Protein AF-A0A8C3CGN5-F1 (afdb_monomer_lite)

Foldseek 3Di:
DDDDDDDDPPVDPDDDDDDDDPFPPPDLLQFLQPCCLVQCVPPVSPAPAFPDDDDPDPPDDDPCRVVNGGDDPVSSVVSNVVVVVSNHGPPPFDFALRDPDCPDPDPVVVVVSVVVVVVLVVVLVVLVVVQVPDPHRDNRPRSRRGGNGRDD

Sequence (152 aa):
MGCWGGALGAVGCCGCSEPHGCCRDRGCRGCCGCPEFELGAFMPNLPAAMRRPPPRSKAPLSEADFLGALPAVNTTCITLGVLWVLRNEPLDMRPLGSYPEEHFTEEAPRRLLGAFQRRLARISRRVQRRNAALPLPYPYLDPAAIENSIAI

pLDDT: mean 78.59, std 24.25, range [25.95, 97.88]

InterPro domains:
  IPR000907 Lipoxygenase [PTHR11771] (37-152)
  IPR013819 Lipoxygenase, C-terminal [PS51393] (35-152)
  IPR036226 Lipoxigenase, C-terminal domain superfamily [SSF48484] (36-152)

Structure (mmCIF, N/CA/C/O backbone):
data_AF-A0A8C3CGN5-F1
#
_entry.id   AF-A0A8C3CGN5-F1
#
loop_
_atom_site.group_PDB
_atom_site.id
_atom_site.type_symbol
_atom_site.label_atom_id
_atom_site.label_alt_id
_atom_site.label_comp_id
_atom_site.label_asym_id
_atom_site.label_entity_id
_atom_site.label_seq_id
_atom_site.pdbx_PDB_ins_code
_atom_site.Cartn_x
_atom_site.Cartn_y
_atom_site.Cartn_z
_atom_site.occupancy
_atom_site.B_iso_or_equiv
_atom_site.auth_seq_id
_atom_site.auth_comp_id
_atom_site.auth_asym_id
_atom_site.auth_atom_id
_atom_site.pdbx_PDB_model_num
ATOM 1 N N . MET A 1 1 ? 12.360 43.827 -22.994 1.00 37.47 1 MET A N 1
ATOM 2 C CA . MET A 1 1 ? 12.077 43.190 -21.690 1.00 37.47 1 MET A CA 1
ATOM 3 C C . MET A 1 1 ? 10.575 42.996 -21.602 1.00 37.47 1 MET A C 1
ATOM 5 O O . MET A 1 1 ? 9.862 43.985 -21.575 1.00 37.47 1 MET A O 1
ATOM 9 N N . GLY A 1 2 ? 10.088 41.761 -21.683 1.00 29.03 2 GLY A N 1
ATOM 10 C CA . GLY A 1 2 ? 8.652 41.482 -21.693 1.00 29.03 2 GLY A CA 1
ATOM 11 C C . GLY A 1 2 ? 8.403 40.009 -21.412 1.00 29.03 2 GLY A C 1
ATOM 12 O O . GLY A 1 2 ? 8.651 39.167 -22.272 1.00 29.03 2 GLY A O 1
ATOM 13 N N . CYS A 1 3 ? 7.985 39.720 -20.180 1.00 28.17 3 CYS A N 1
ATOM 14 C CA . CYS A 1 3 ? 7.532 38.409 -19.734 1.00 28.17 3 CYS A CA 1
ATOM 15 C C . CYS A 1 3 ? 6.264 38.008 -20.492 1.00 28.17 3 CYS A C 1
ATOM 17 O O . CYS A 1 3 ? 5.285 38.751 -20.496 1.00 28.17 3 CYS A O 1
ATOM 19 N N . TRP A 1 4 ? 6.266 36.811 -21.071 1.00 28.98 4 TRP A N 1
ATOM 20 C CA . TRP A 1 4 ? 5.053 36.147 -21.534 1.00 28.98 4 TRP A CA 1
ATOM 21 C C . TRP A 1 4 ? 4.473 35.317 -20.389 1.00 28.98 4 TRP A C 1
ATOM 23 O O . TRP A 1 4 ? 5.111 34.385 -19.901 1.00 28.98 4 TRP A O 1
ATOM 33 N N . GLY A 1 5 ? 3.268 35.681 -19.951 1.00 28.61 5 GLY A N 1
ATOM 34 C CA . GLY A 1 5 ? 2.412 34.838 -19.123 1.00 28.61 5 GLY A CA 1
ATOM 35 C C . GLY A 1 5 ? 1.600 33.872 -19.989 1.00 28.61 5 GLY A C 1
ATOM 36 O O . GLY A 1 5 ? 1.232 34.206 -21.113 1.00 28.61 5 GLY A O 1
ATOM 37 N N . GLY A 1 6 ? 1.307 32.683 -19.455 1.00 26.64 6 GLY A N 1
ATOM 38 C CA . GLY A 1 6 ? 0.449 31.704 -20.124 1.00 26.64 6 GLY A CA 1
ATOM 39 C C . GLY A 1 6 ? 0.393 30.330 -19.452 1.00 26.64 6 GLY A C 1
ATOM 40 O O . GLY A 1 6 ? 0.961 29.379 -19.966 1.00 26.64 6 GLY A O 1
ATOM 41 N N . ALA A 1 7 ? -0.311 30.256 -18.319 1.00 28.41 7 ALA A N 1
ATOM 42 C CA . ALA A 1 7 ? -1.065 29.099 -17.815 1.00 28.41 7 ALA A CA 1
ATOM 43 C C . ALA A 1 7 ? -0.377 27.713 -17.751 1.00 28.41 7 ALA A C 1
ATOM 45 O O . ALA A 1 7 ? -0.631 26.828 -18.565 1.00 28.41 7 ALA A O 1
ATOM 46 N N . LEU A 1 8 ? 0.347 27.463 -16.655 1.00 31.58 8 LEU A N 1
ATOM 47 C CA . LEU A 1 8 ? 0.372 26.133 -16.039 1.00 31.58 8 LEU A CA 1
ATOM 48 C C . LEU A 1 8 ? -0.736 26.093 -14.986 1.00 31.58 8 LEU A C 1
ATOM 50 O O . LEU A 1 8 ? -0.661 26.771 -13.962 1.00 31.58 8 LEU A O 1
ATOM 54 N N . GLY A 1 9 ? -1.781 25.317 -15.269 1.00 26.48 9 GLY A N 1
ATOM 55 C CA . GLY A 1 9 ? -2.823 24.974 -14.311 1.00 26.48 9 GLY A CA 1
ATOM 56 C C . GLY A 1 9 ? -2.240 24.126 -13.189 1.00 26.48 9 GLY A C 1
ATOM 57 O O . GLY A 1 9 ? -2.272 22.900 -13.244 1.00 26.48 9 GLY A O 1
ATOM 58 N N . ALA A 1 10 ? -1.707 24.784 -12.164 1.00 29.20 10 ALA A N 1
ATOM 59 C CA . ALA A 1 10 ? -1.610 24.190 -10.847 1.00 29.20 10 ALA A CA 1
ATOM 60 C C . ALA A 1 10 ? -3.047 24.027 -10.342 1.00 29.20 10 ALA A C 1
ATOM 62 O O . ALA A 1 10 ? -3.731 25.010 -10.058 1.00 29.20 10 ALA A O 1
ATOM 63 N N . VAL A 1 11 ? -3.523 22.784 -10.279 1.00 31.92 11 VAL A N 1
ATOM 64 C CA . VAL A 1 11 ? -4.715 22.444 -9.502 1.00 31.92 11 VAL A CA 1
ATOM 65 C C . VAL A 1 11 ? -4.390 22.827 -8.063 1.00 31.92 11 VAL A C 1
ATOM 67 O O . VAL A 1 11 ? -3.624 22.153 -7.376 1.00 31.92 11 VAL A O 1
ATOM 70 N N . GLY A 1 12 ? -4.886 23.995 -7.663 1.00 25.95 12 GLY A N 1
ATOM 71 C CA . GLY A 1 12 ? -4.677 24.558 -6.346 1.00 25.95 12 GLY A CA 1
ATOM 72 C C . GLY A 1 12 ? -5.256 23.626 -5.295 1.00 25.95 12 GLY A C 1
ATOM 73 O O . GLY A 1 12 ? -6.456 23.359 -5.273 1.00 25.95 12 GLY A O 1
ATOM 74 N N . CYS A 1 13 ? -4.403 23.158 -4.390 1.00 29.00 13 CYS A N 1
ATOM 75 C CA . CYS A 1 13 ? -4.857 22.712 -3.087 1.00 29.00 13 CYS A CA 1
ATOM 76 C C . CYS A 1 13 ? -5.433 23.935 -2.368 1.00 29.00 13 CYS A C 1
ATOM 78 O O . CYS A 1 13 ? -4.692 24.817 -1.938 1.00 29.00 13 CYS A O 1
ATOM 80 N N . CYS A 1 14 ? -6.764 23.991 -2.283 1.00 28.80 14 CYS A N 1
ATOM 81 C CA . CYS A 1 14 ? -7.478 24.948 -1.451 1.00 28.80 14 CYS A CA 1
ATOM 82 C C . CYS A 1 14 ? -6.933 24.943 -0.015 1.00 28.80 14 CYS A C 1
ATOM 84 O O . CYS A 1 14 ? -6.498 23.910 0.507 1.00 28.80 14 CYS A O 1
ATOM 86 N N . GLY A 1 15 ? -6.959 26.140 0.568 1.00 30.27 15 GLY A N 1
ATOM 87 C CA . GLY A 1 15 ? -6.228 26.542 1.760 1.00 30.27 15 GLY A CA 1
ATOM 88 C C . GLY A 1 15 ? -6.457 25.691 3.004 1.00 30.27 15 GLY A C 1
ATOM 89 O O . GLY A 1 15 ? -7.521 25.115 3.219 1.00 30.27 15 GLY A O 1
ATOM 90 N N . CYS A 1 16 ? -5.443 25.695 3.863 1.00 28.00 16 CYS A N 1
ATOM 91 C CA . CYS A 1 16 ? -5.582 25.378 5.275 1.00 28.00 16 CYS A CA 1
ATOM 92 C C . CYS A 1 16 ? -4.912 26.503 6.064 1.00 28.00 16 CYS A C 1
ATOM 94 O O . CYS A 1 16 ? -3.690 26.628 6.081 1.00 28.00 16 CYS A O 1
ATOM 96 N N . SER A 1 17 ? -5.740 27.339 6.674 1.00 29.19 17 SER A N 1
ATOM 97 C CA . SER A 1 17 ? -5.372 28.335 7.669 1.00 29.19 17 SER A CA 1
ATOM 98 C C . SER A 1 17 ? -5.744 27.781 9.045 1.00 29.19 17 SER A C 1
ATOM 100 O O . SER A 1 17 ? -6.800 28.137 9.541 1.00 29.19 17 SER A O 1
ATOM 102 N N . GLU A 1 18 ? -4.952 26.857 9.603 1.00 28.03 18 GLU A N 1
ATOM 103 C CA . GLU A 1 18 ? -4.916 26.527 11.046 1.00 28.03 18 GLU A CA 1
ATOM 104 C C . GLU A 1 18 ? -3.846 25.449 11.351 1.00 28.03 18 GLU A C 1
ATOM 106 O O . GLU A 1 18 ? -3.623 24.576 10.507 1.00 28.03 18 GLU A O 1
ATOM 111 N N . PRO A 1 19 ? -3.169 25.467 12.524 1.00 33.81 19 PRO A N 1
ATOM 112 C CA . PRO A 1 19 ? -1.962 24.669 12.762 1.00 33.81 19 PRO A CA 1
ATOM 113 C C . PRO A 1 19 ? -2.172 23.318 13.474 1.00 33.81 19 PRO A C 1
ATOM 115 O O . PRO A 1 19 ? -1.189 22.649 13.787 1.00 33.81 19 PRO A O 1
ATOM 118 N N . HIS A 1 20 ? -3.403 22.852 13.711 1.00 35.22 20 HIS A N 1
ATOM 119 C CA . HIS A 1 20 ? -3.634 21.591 14.431 1.00 35.22 20 HIS A CA 1
ATOM 120 C C . HIS A 1 20 ? -4.665 20.709 13.714 1.00 35.22 20 HIS A C 1
ATOM 122 O O . HIS A 1 20 ? -5.847 21.030 13.692 1.00 35.22 20 HIS A O 1
ATOM 128 N N . GLY A 1 21 ? -4.229 19.573 13.149 1.00 36.44 21 GLY A N 1
ATOM 129 C CA . GLY A 1 21 ? -5.154 18.503 12.733 1.00 36.44 21 GLY A CA 1
ATOM 130 C C . GLY A 1 21 ? -4.948 17.858 11.359 1.00 36.44 21 GLY A C 1
ATOM 131 O O . GLY A 1 21 ? -5.851 17.177 10.880 1.00 36.44 21 GLY A O 1
ATOM 132 N N . CYS A 1 22 ? -3.792 18.008 10.709 1.00 36.91 22 CYS A N 1
ATOM 133 C CA . CYS A 1 22 ? -3.578 17.498 9.346 1.00 36.91 22 CYS A CA 1
ATOM 134 C C . CYS A 1 22 ? -2.986 16.072 9.282 1.00 36.91 22 CYS A C 1
ATOM 136 O O . CYS A 1 22 ? -2.144 15.796 8.436 1.00 36.91 22 CYS A O 1
ATOM 138 N N . CYS A 1 23 ? -3.391 15.156 10.168 1.00 43.62 23 CYS A N 1
ATOM 139 C CA . CYS A 1 23 ? -2.899 13.767 10.118 1.00 43.62 23 CYS A CA 1
ATOM 140 C C . CYS A 1 23 ? -3.890 12.773 9.504 1.00 43.62 23 CYS A C 1
ATOM 142 O O . CYS A 1 23 ? -3.527 11.614 9.337 1.00 43.62 23 CYS A O 1
ATOM 144 N N . ARG A 1 24 ? -5.142 13.166 9.215 1.00 45.06 24 ARG A N 1
ATOM 145 C CA . ARG A 1 24 ? -6.218 12.162 9.160 1.00 45.06 24 ARG A CA 1
ATOM 146 C C . ARG A 1 24 ? -6.827 11.772 7.826 1.00 45.06 24 ARG A C 1
ATOM 148 O O . ARG A 1 24 ? -7.462 10.735 7.831 1.00 45.06 24 ARG A O 1
ATOM 155 N N . ASP A 1 25 ? -6.607 12.485 6.720 1.00 39.97 25 ASP A N 1
ATOM 156 C CA . ASP A 1 25 ? -7.185 12.054 5.424 1.00 39.97 25 ASP A CA 1
ATOM 157 C C . ASP A 1 25 ? -6.437 12.540 4.161 1.00 39.97 25 ASP A C 1
ATOM 159 O O . ASP A 1 25 ? -6.961 12.465 3.050 1.00 39.97 25 ASP A O 1
ATOM 163 N N . ARG A 1 26 ? -5.190 13.028 4.274 1.00 34.59 26 ARG A N 1
ATOM 164 C CA . ARG A 1 26 ? -4.360 13.334 3.090 1.00 34.59 26 ARG A CA 1
ATOM 165 C C . ARG A 1 26 ? -3.101 12.476 3.067 1.00 34.59 26 ARG A C 1
ATOM 167 O O . ARG A 1 26 ? -2.126 12.765 3.750 1.00 34.59 26 ARG A O 1
ATOM 174 N N . GLY A 1 27 ? -3.121 11.470 2.197 1.00 38.62 27 GLY A N 1
ATOM 175 C CA . GLY A 1 27 ? -1.975 10.621 1.884 1.00 38.62 27 GLY A CA 1
ATOM 176 C C . GLY A 1 27 ? -1.969 9.332 2.697 1.00 38.62 27 GLY A C 1
ATOM 177 O O . GLY A 1 27 ? -2.113 9.355 3.913 1.00 38.62 27 GLY A O 1
ATOM 178 N N . CYS A 1 28 ? -1.777 8.213 2.005 1.00 39.31 28 CYS A N 1
ATOM 179 C CA . CYS A 1 28 ? -1.847 6.828 2.481 1.00 39.31 28 CYS A CA 1
ATOM 180 C C . CYS A 1 28 ? -0.861 6.439 3.607 1.00 39.31 28 CYS A C 1
ATOM 182 O O . CYS A 1 28 ? -0.703 5.256 3.880 1.00 39.31 28 CYS A O 1
ATOM 184 N N . ARG A 1 29 ? -0.218 7.395 4.287 1.00 41.91 29 ARG A N 1
ATOM 185 C CA . ARG A 1 29 ? 0.892 7.160 5.228 1.00 41.91 29 ARG A CA 1
ATOM 186 C C . ARG A 1 29 ? 0.486 6.558 6.578 1.00 41.91 29 ARG A C 1
ATOM 188 O O . ARG A 1 29 ? 1.357 6.299 7.391 1.00 41.91 29 ARG A O 1
ATOM 195 N N . GLY A 1 30 ? -0.810 6.381 6.838 1.00 39.88 30 GLY A N 1
ATOM 196 C CA . GLY A 1 30 ? -1.317 5.748 8.062 1.00 39.88 30 GLY A CA 1
ATOM 197 C C . GLY A 1 30 ? -1.700 4.275 7.898 1.00 39.88 30 GLY A C 1
ATOM 198 O O . GLY A 1 30 ? -2.208 3.685 8.839 1.00 39.88 30 GLY A O 1
ATOM 199 N N . CYS A 1 31 ? -1.535 3.676 6.717 1.00 47.41 31 CYS A N 1
ATOM 200 C CA . CYS A 1 31 ? -1.846 2.260 6.511 1.00 47.41 31 CYS A CA 1
ATOM 201 C C . CYS A 1 31 ? -0.572 1.446 6.770 1.00 47.41 31 CYS A C 1
ATOM 203 O O . CYS A 1 31 ? 0.385 1.603 6.019 1.00 47.41 31 CYS A O 1
ATOM 205 N N . CYS A 1 32 ? -0.556 0.533 7.745 1.00 42.88 32 CYS A N 1
ATOM 206 C CA . CYS A 1 32 ? 0.593 -0.350 8.029 1.00 42.88 32 CYS A CA 1
ATOM 207 C C . CYS A 1 32 ? 0.839 -1.434 6.954 1.00 42.88 32 CYS A C 1
ATOM 209 O O . CYS A 1 32 ? 1.538 -2.419 7.153 1.00 42.88 32 CYS A O 1
ATOM 211 N N . GLY A 1 33 ? 0.296 -1.215 5.760 1.00 54.16 33 GLY A N 1
ATOM 212 C CA . GLY A 1 33 ? 0.554 -1.967 4.545 1.00 54.16 33 GLY A CA 1
ATOM 213 C C . GLY A 1 33 ? 0.544 -1.025 3.349 1.00 54.16 33 GLY A C 1
ATOM 214 O O . GLY A 1 33 ? -0.188 -1.258 2.400 1.00 54.16 33 GLY A O 1
ATOM 215 N N . CYS A 1 34 ? 1.278 0.082 3.428 1.00 62.66 34 CYS A N 1
ATOM 216 C CA . CYS A 1 34 ? 1.540 1.012 2.332 1.00 62.66 34 CYS A CA 1
ATOM 217 C C . CYS A 1 34 ? 1.624 0.289 0.957 1.00 62.66 34 CYS A C 1
ATOM 219 O O . CYS A 1 34 ? 2.502 -0.566 0.768 1.00 62.66 34 CYS A O 1
ATOM 221 N N . PRO A 1 35 ? 0.716 0.570 -0.011 1.00 73.69 35 PRO A N 1
ATOM 222 C CA . PRO A 1 35 ? 0.696 -0.108 -1.312 1.00 73.69 35 PRO A CA 1
ATOM 223 C C . PRO A 1 35 ? 1.952 0.158 -2.149 1.00 73.69 35 PRO A C 1
ATOM 225 O O . PRO A 1 35 ? 2.147 -0.473 -3.183 1.00 73.69 35 PRO A O 1
ATOM 228 N N . GLU A 1 36 ? 2.794 1.099 -1.735 1.00 80.50 36 GLU A N 1
ATOM 229 C CA . GLU A 1 36 ? 3.992 1.543 -2.427 1.00 80.50 36 GLU A CA 1
ATOM 230 C C . GLU A 1 36 ? 4.952 0.381 -2.711 1.00 80.50 36 GLU A C 1
ATOM 232 O O . GLU A 1 36 ? 5.479 0.309 -3.819 1.00 80.50 36 GLU A O 1
ATOM 237 N N . PHE A 1 37 ? 5.138 -0.565 -1.778 1.00 86.56 37 PHE A N 1
ATOM 238 C CA . PHE A 1 37 ? 5.950 -1.757 -2.051 1.00 86.56 37 PHE A CA 1
ATOM 239 C C . PHE A 1 37 ? 5.242 -2.735 -2.990 1.00 86.56 37 PHE A C 1
ATOM 2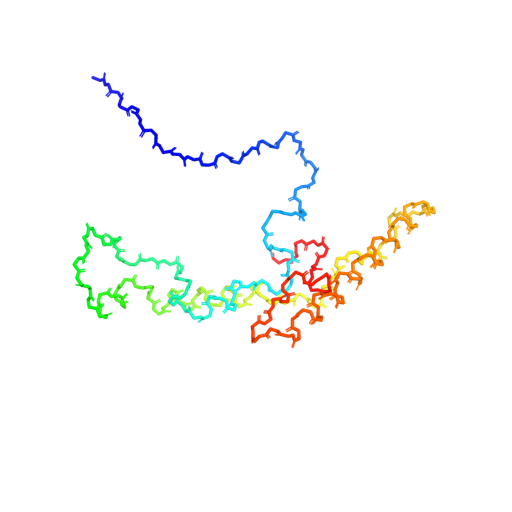41 O O . PHE A 1 37 ? 5.843 -3.170 -3.961 1.00 86.56 37 PHE A O 1
ATOM 248 N N . GLU A 1 38 ? 3.975 -3.071 -2.749 1.00 86.94 38 GLU A N 1
ATOM 249 C CA . GLU A 1 38 ? 3.251 -4.060 -3.567 1.00 86.94 38 GLU A CA 1
ATOM 250 C C . GLU A 1 38 ? 3.088 -3.591 -5.025 1.00 86.94 38 GLU A C 1
ATOM 252 O O . GLU A 1 38 ? 3.214 -4.375 -5.964 1.00 86.94 38 GLU A O 1
ATOM 257 N N . LEU A 1 39 ? 2.880 -2.287 -5.234 1.00 85.88 39 LEU A N 1
ATOM 258 C CA . LEU A 1 39 ? 2.830 -1.672 -6.560 1.00 85.88 39 LEU A CA 1
ATOM 259 C C . LEU A 1 39 ? 4.229 -1.418 -7.140 1.00 85.88 39 LEU A C 1
ATOM 261 O O . LEU A 1 39 ? 4.395 -1.463 -8.359 1.00 85.88 39 LEU A O 1
ATOM 265 N N . GLY A 1 40 ? 5.225 -1.130 -6.301 1.00 87.44 40 GLY A N 1
ATOM 266 C CA . GLY A 1 40 ? 6.585 -0.792 -6.728 1.00 87.44 40 GLY A CA 1
ATOM 267 C C . GLY A 1 40 ? 7.545 -1.970 -6.862 1.00 87.44 40 GLY A C 1
ATOM 268 O O . GLY A 1 40 ? 8.588 -1.823 -7.498 1.00 87.44 40 GLY A O 1
ATOM 269 N N . ALA A 1 41 ? 7.192 -3.142 -6.329 1.00 89.88 41 ALA A N 1
ATOM 270 C CA . ALA A 1 41 ? 7.977 -4.371 -6.423 1.00 89.88 41 ALA A CA 1
ATOM 271 C C . ALA A 1 41 ? 8.235 -4.758 -7.884 1.00 89.88 41 ALA A C 1
ATOM 273 O O . ALA A 1 41 ? 9.329 -5.198 -8.243 1.00 89.88 41 ALA A O 1
ATOM 274 N N . PHE A 1 42 ? 7.246 -4.522 -8.747 1.00 93.12 42 PHE A N 1
ATOM 275 C CA . PHE A 1 42 ? 7.414 -4.591 -10.188 1.00 93.12 42 PHE A CA 1
ATOM 276 C C . PHE A 1 42 ? 7.829 -3.218 -10.734 1.00 93.12 42 PHE A C 1
ATOM 278 O O . PHE A 1 42 ? 6.991 -2.380 -11.056 1.00 93.12 42 PHE A O 1
ATOM 285 N N . MET A 1 43 ? 9.141 -2.992 -10.851 1.00 93.38 43 MET A N 1
ATOM 286 C CA . MET A 1 43 ? 9.731 -1.689 -11.199 1.00 93.38 43 MET A CA 1
ATOM 287 C C . MET A 1 43 ? 9.101 -0.971 -12.414 1.00 93.38 43 MET A C 1
ATOM 289 O O . MET A 1 43 ? 8.895 0.238 -12.311 1.00 93.38 43 MET A O 1
ATOM 293 N N . PRO A 1 44 ? 8.729 -1.637 -13.530 1.00 94.00 44 PRO A N 1
ATOM 294 C CA . PRO A 1 44 ? 8.076 -0.951 -14.649 1.00 94.00 44 PRO A CA 1
ATOM 295 C C . PRO A 1 44 ? 6.735 -0.287 -14.295 1.00 94.00 44 PRO A C 1
ATOM 297 O O . PRO A 1 44 ? 6.321 0.635 -14.993 1.00 94.00 44 PRO A O 1
ATOM 300 N N . ASN A 1 45 ? 6.061 -0.731 -13.228 1.00 94.19 45 ASN A N 1
ATOM 301 C CA . ASN A 1 45 ? 4.806 -0.146 -12.751 1.00 94.19 45 ASN A CA 1
ATOM 302 C C . ASN A 1 45 ? 5.020 1.131 -11.919 1.00 94.19 45 ASN A C 1
ATOM 304 O O . ASN A 1 45 ? 4.169 2.018 -11.936 1.00 94.19 45 ASN A O 1
ATOM 308 N N . LEU A 1 46 ? 6.154 1.249 -11.218 1.00 92.06 46 LEU A N 1
ATOM 309 C CA . LEU A 1 46 ? 6.494 2.424 -10.409 1.00 92.06 46 LEU A CA 1
ATOM 310 C C . LEU A 1 46 ? 7.999 2.751 -10.492 1.00 92.06 46 LEU A C 1
ATOM 312 O O . LEU A 1 46 ? 8.738 2.578 -9.517 1.00 92.06 46 LEU A O 1
ATOM 316 N N . PRO A 1 47 ? 8.492 3.228 -11.649 1.00 93.50 47 PRO A N 1
ATOM 317 C CA . PRO A 1 47 ? 9.893 3.594 -11.787 1.00 93.50 47 PRO A CA 1
ATOM 318 C C . PRO A 1 47 ? 10.188 4.845 -10.951 1.00 93.50 47 PRO A C 1
ATOM 320 O O . PRO A 1 47 ? 9.627 5.913 -11.186 1.00 93.50 47 PRO A O 1
ATOM 323 N N . ALA A 1 48 ? 11.117 4.737 -10.000 1.00 91.44 48 ALA A N 1
ATOM 324 C CA . ALA A 1 48 ? 11.519 5.872 -9.162 1.00 91.44 48 ALA A CA 1
ATOM 325 C C . ALA A 1 48 ? 12.246 6.987 -9.937 1.00 91.44 48 ALA A C 1
ATOM 327 O O . ALA A 1 48 ? 12.369 8.107 -9.447 1.00 91.44 48 ALA A O 1
ATOM 328 N N . ALA A 1 49 ? 12.756 6.683 -11.133 1.00 91.88 49 ALA A N 1
ATOM 329 C CA . ALA A 1 49 ? 13.450 7.627 -11.997 1.00 91.88 49 ALA A CA 1
ATOM 330 C C . ALA A 1 49 ? 13.350 7.205 -13.469 1.00 91.88 49 ALA A C 1
ATOM 332 O O . ALA A 1 49 ? 13.116 6.041 -13.778 1.00 91.88 49 ALA A O 1
ATOM 333 N N . MET A 1 50 ? 13.602 8.143 -14.382 1.00 95.81 50 MET A N 1
ATOM 334 C CA . MET A 1 50 ? 13.736 7.867 -15.815 1.00 95.81 50 MET A CA 1
ATOM 335 C C . MET A 1 50 ? 15.113 8.336 -16.290 1.00 95.81 50 MET A C 1
ATOM 337 O O . MET A 1 50 ? 15.520 9.461 -16.009 1.00 95.81 50 MET A O 1
ATOM 341 N N . ARG A 1 51 ? 15.842 7.478 -17.013 1.00 96.19 51 ARG A N 1
ATOM 342 C CA . ARG A 1 51 ? 17.189 7.770 -17.548 1.00 96.19 51 ARG A CA 1
ATOM 343 C C . ARG A 1 51 ? 17.169 8.479 -18.903 1.00 96.19 51 ARG A C 1
ATOM 345 O O . ARG A 1 51 ? 18.213 8.913 -19.384 1.00 96.19 51 ARG A O 1
ATOM 352 N N . ARG A 1 52 ? 16.000 8.573 -19.538 1.00 93.62 52 ARG A N 1
ATOM 353 C CA . ARG A 1 52 ? 15.795 9.213 -20.844 1.00 93.62 52 ARG A CA 1
ATOM 354 C C . ARG A 1 52 ? 14.647 10.224 -20.766 1.00 93.62 52 ARG A C 1
ATOM 356 O O . ARG A 1 52 ? 13.742 10.042 -19.951 1.00 93.62 52 ARG A O 1
ATOM 363 N N . PRO A 1 53 ? 14.665 11.280 -21.598 1.00 93.75 53 PRO A N 1
ATOM 364 C CA . PRO A 1 53 ? 13.563 12.229 -21.658 1.00 93.75 53 PRO A CA 1
ATOM 365 C C . PRO A 1 53 ? 12.281 11.567 -22.192 1.00 93.75 53 PRO A C 1
ATOM 367 O O . PRO A 1 53 ? 12.362 10.569 -22.915 1.00 93.75 53 PRO A O 1
ATOM 370 N N . PRO A 1 54 ? 11.100 12.145 -21.903 1.00 94.12 54 PRO A N 1
ATOM 371 C CA . PRO A 1 54 ? 9.849 11.699 -22.500 1.00 94.12 54 PRO A CA 1
ATOM 372 C C . PRO A 1 54 ? 9.913 11.716 -24.040 1.00 94.12 54 PRO A C 1
ATOM 374 O O . PRO A 1 54 ? 10.483 12.654 -24.616 1.00 94.12 54 PRO A O 1
ATOM 377 N N . PRO A 1 55 ? 9.317 10.725 -24.726 1.00 93.06 55 PRO A N 1
ATOM 378 C CA . PRO A 1 55 ? 9.247 10.706 -26.184 1.00 93.06 55 PRO A CA 1
ATOM 379 C C . PRO A 1 55 ? 8.539 11.953 -26.729 1.00 93.06 55 PRO A C 1
ATOM 381 O O . PRO A 1 55 ? 7.515 12.379 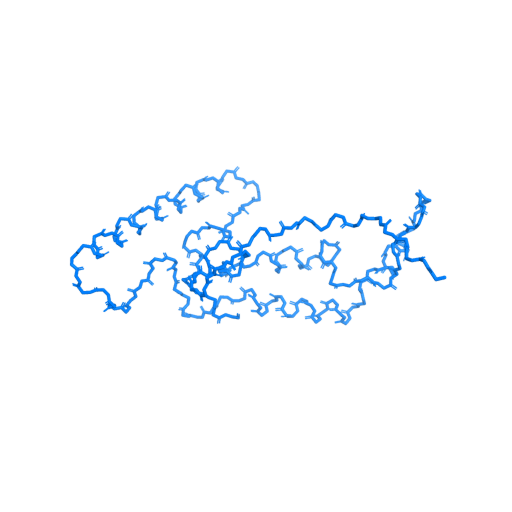-26.200 1.00 93.06 55 PRO A O 1
ATOM 384 N N . ARG A 1 56 ? 9.076 12.542 -27.805 1.00 93.19 56 ARG A N 1
ATOM 385 C CA . ARG A 1 56 ? 8.529 13.768 -28.428 1.00 93.19 56 ARG A CA 1
ATOM 386 C C . ARG A 1 56 ? 7.630 13.506 -29.636 1.00 93.19 56 ARG A C 1
ATOM 388 O O . ARG A 1 56 ? 7.028 14.433 -30.167 1.00 93.19 56 ARG A O 1
ATOM 395 N N . SER A 1 57 ? 7.552 12.261 -30.090 1.00 94.06 57 SER A N 1
ATOM 396 C CA . SER A 1 57 ? 6.722 11.841 -31.215 1.00 94.06 57 SER A CA 1
ATOM 397 C C . SER A 1 57 ? 6.062 10.500 -30.904 1.00 94.06 57 SER A C 1
ATOM 399 O O . SER A 1 57 ? 6.462 9.794 -29.982 1.00 94.06 57 SER A O 1
ATOM 401 N N . LYS A 1 58 ? 5.044 10.146 -31.693 1.00 93.06 58 LYS A N 1
ATOM 402 C CA . LYS A 1 58 ? 4.363 8.843 -31.625 1.00 93.06 58 LYS A CA 1
ATOM 403 C C . LYS A 1 58 ? 5.069 7.760 -32.455 1.00 93.06 58 LYS A C 1
ATOM 405 O O . LYS A 1 58 ? 4.443 6.765 -32.806 1.00 93.06 58 LYS A O 1
ATOM 410 N N . ALA A 1 59 ? 6.330 7.978 -32.835 1.00 92.94 59 ALA A N 1
ATOM 411 C CA . ALA A 1 59 ? 7.099 6.967 -33.547 1.00 92.94 59 ALA A CA 1
ATOM 412 C C . ALA A 1 59 ? 7.230 5.705 -32.672 1.00 92.94 59 ALA A C 1
ATOM 414 O O . ALA A 1 59 ? 7.337 5.833 -31.448 1.00 92.94 59 ALA A O 1
ATOM 415 N N . PRO A 1 60 ? 7.202 4.502 -33.268 1.00 90.88 60 PRO A N 1
ATOM 416 C CA . PRO A 1 60 ? 7.346 3.272 -32.505 1.00 90.88 60 PRO A CA 1
ATOM 417 C C . PRO A 1 60 ? 8.711 3.243 -31.810 1.00 90.88 60 PRO A C 1
ATOM 419 O O . PRO A 1 60 ? 9.739 3.519 -32.428 1.00 90.88 60 PRO A O 1
ATOM 422 N N . LEU A 1 61 ? 8.703 2.917 -30.519 1.00 92.81 61 LEU A N 1
ATOM 423 C CA . LEU A 1 61 ? 9.905 2.696 -29.720 1.00 92.81 61 LEU A CA 1
ATOM 424 C C . LEU A 1 61 ? 10.191 1.201 -29.644 1.00 92.81 61 LEU A C 1
ATOM 426 O O . LEU A 1 61 ? 9.265 0.393 -29.560 1.00 92.81 61 LEU A O 1
ATOM 430 N N . SER A 1 62 ? 11.471 0.838 -29.657 1.00 95.38 62 SER A N 1
ATOM 431 C CA . SER A 1 62 ? 11.878 -0.547 -29.442 1.00 95.38 62 SER A CA 1
ATOM 432 C C . SER A 1 62 ? 11.804 -0.923 -27.957 1.00 95.38 62 SER A C 1
ATOM 434 O O . SER A 1 62 ? 11.828 -0.063 -27.073 1.00 95.38 62 SER A O 1
ATOM 436 N N . GLU A 1 63 ? 11.782 -2.222 -27.659 1.00 95.31 63 GLU A N 1
ATOM 437 C CA . GLU A 1 63 ? 11.906 -2.712 -26.280 1.00 95.31 63 GLU A CA 1
ATOM 438 C C . GLU A 1 63 ? 13.223 -2.254 -25.632 1.00 95.31 63 GLU A C 1
ATOM 440 O O . GLU A 1 63 ? 13.244 -1.848 -24.471 1.00 95.31 63 GLU A O 1
ATOM 445 N N . ALA A 1 64 ? 14.317 -2.220 -26.399 1.00 95.50 64 ALA A N 1
ATOM 446 C CA . ALA A 1 64 ? 15.602 -1.713 -25.927 1.00 95.50 64 ALA A CA 1
ATOM 447 C C . ALA A 1 64 ? 15.531 -0.228 -25.527 1.00 95.50 64 ALA A C 1
ATOM 449 O O . ALA A 1 64 ? 16.177 0.182 -24.560 1.00 95.50 64 ALA A O 1
ATOM 450 N N . ASP A 1 65 ? 14.722 0.580 -26.220 1.00 94.31 65 ASP A N 1
ATOM 451 C CA . ASP A 1 65 ? 14.505 1.980 -25.849 1.00 94.31 65 ASP A CA 1
ATOM 452 C C . ASP A 1 65 ? 13.708 2.119 -24.556 1.00 94.31 65 ASP A C 1
ATOM 454 O O . ASP A 1 65 ? 14.039 2.971 -23.727 1.00 94.31 65 ASP A O 1
ATOM 458 N N . PHE A 1 66 ? 12.703 1.261 -24.366 1.00 94.38 66 PHE A N 1
ATOM 459 C CA . PHE A 1 66 ? 11.923 1.189 -23.134 1.00 94.38 66 PHE A CA 1
ATOM 460 C C . PHE A 1 66 ? 12.803 0.793 -21.941 1.00 94.38 66 PHE A C 1
ATOM 462 O O . PHE A 1 66 ? 12.898 1.540 -20.966 1.00 94.38 66 PHE A O 1
ATOM 469 N N . LEU A 1 67 ? 13.539 -0.317 -22.046 1.00 95.19 67 LEU A N 1
ATOM 470 C CA . LEU A 1 67 ? 14.462 -0.783 -21.005 1.00 95.19 67 LEU A CA 1
ATOM 471 C C . LEU A 1 67 ? 15.601 0.219 -20.747 1.00 95.19 67 LEU A C 1
ATOM 473 O O . LEU A 1 67 ? 16.033 0.411 -19.608 1.00 95.19 67 LEU A O 1
ATOM 477 N N . GLY A 1 68 ? 16.063 0.907 -21.793 1.00 95.31 68 GLY A N 1
ATOM 478 C CA . GLY A 1 68 ? 17.054 1.975 -21.690 1.00 95.31 68 GLY A CA 1
ATOM 479 C C . GLY A 1 68 ? 16.550 3.217 -20.947 1.00 95.31 68 GLY A C 1
ATOM 480 O O . GLY A 1 68 ? 17.364 3.951 -20.383 1.00 95.31 68 GLY A O 1
ATOM 481 N N . ALA A 1 69 ? 15.236 3.458 -20.921 1.00 95.56 69 ALA A N 1
ATOM 482 C CA . ALA A 1 69 ? 14.622 4.574 -20.206 1.00 95.56 69 ALA A CA 1
ATOM 483 C C . ALA A 1 69 ? 14.372 4.275 -18.718 1.00 95.56 69 ALA A C 1
ATOM 485 O O . ALA A 1 69 ? 14.464 5.193 -17.902 1.00 95.56 69 ALA A O 1
ATOM 486 N N . LEU A 1 70 ? 14.102 3.015 -18.362 1.00 96.62 70 LEU A N 1
ATOM 487 C CA . LEU A 1 70 ? 13.883 2.583 -16.976 1.00 96.62 70 LEU A CA 1
ATOM 488 C C . LEU A 1 70 ? 15.125 2.791 -16.089 1.00 96.62 70 LEU A C 1
ATOM 490 O O . LEU A 1 70 ? 16.231 2.868 -16.628 1.00 96.62 70 LEU A O 1
ATOM 494 N N . PRO A 1 71 ? 14.986 2.868 -14.749 1.00 96.06 71 PRO A N 1
ATOM 495 C CA . PRO A 1 71 ? 16.103 2.945 -13.810 1.00 96.06 71 PRO A CA 1
ATOM 496 C C . PRO A 1 71 ? 17.167 1.861 -14.013 1.00 96.06 71 PRO A C 1
ATOM 498 O O . PRO A 1 71 ? 16.895 0.754 -14.475 1.00 96.06 71 PRO A O 1
ATOM 501 N N . ALA A 1 72 ? 18.398 2.167 -13.603 1.00 95.44 72 ALA A N 1
ATOM 502 C CA . ALA A 1 72 ? 19.446 1.159 -13.502 1.00 95.44 72 ALA A CA 1
ATOM 503 C C . ALA A 1 72 ? 19.153 0.162 -12.362 1.00 95.44 72 ALA A C 1
ATOM 505 O O . ALA A 1 72 ? 18.352 0.427 -11.458 1.00 95.44 72 ALA A O 1
ATOM 506 N N . VAL A 1 73 ? 19.829 -0.990 -12.398 1.00 95.00 73 VAL A N 1
ATOM 507 C CA . VAL A 1 73 ? 19.631 -2.076 -11.422 1.00 95.00 73 VAL A CA 1
ATOM 508 C C . VAL A 1 73 ? 19.917 -1.595 -9.998 1.00 95.00 73 VAL A C 1
ATOM 510 O O . VAL A 1 73 ? 19.112 -1.822 -9.106 1.00 95.00 73 VAL A O 1
ATOM 513 N N . ASN A 1 74 ? 21.009 -0.856 -9.786 1.00 95.69 74 ASN A N 1
ATOM 514 C CA . ASN A 1 74 ? 21.368 -0.312 -8.474 1.00 95.69 74 ASN A CA 1
ATOM 515 C C . ASN A 1 74 ? 20.293 0.633 -7.905 1.00 95.69 74 ASN A C 1
ATOM 517 O O . ASN A 1 74 ? 19.913 0.488 -6.748 1.00 95.69 74 ASN A O 1
ATOM 521 N N . THR A 1 75 ? 19.766 1.560 -8.713 1.00 94.19 75 THR A N 1
ATOM 522 C CA . THR A 1 75 ? 18.674 2.459 -8.312 1.00 94.19 75 THR A CA 1
ATOM 523 C C . THR A 1 75 ? 17.423 1.665 -7.960 1.00 94.19 75 THR A C 1
ATOM 525 O O . THR A 1 75 ? 16.824 1.910 -6.920 1.00 94.19 75 THR A O 1
ATOM 528 N N . THR A 1 76 ? 17.075 0.672 -8.783 1.00 94.81 76 THR A N 1
ATOM 529 C CA . THR A 1 76 ? 15.926 -0.208 -8.534 1.00 94.81 76 THR A CA 1
ATOM 530 C C . THR A 1 76 ? 16.076 -0.948 -7.207 1.00 94.81 76 THR A C 1
ATOM 532 O O . THR A 1 76 ? 15.165 -0.912 -6.388 1.00 94.81 76 THR A O 1
ATOM 535 N N . CYS A 1 77 ? 17.237 -1.555 -6.945 1.00 95.12 77 CYS A N 1
ATOM 536 C CA . CYS A 1 77 ? 17.502 -2.262 -5.693 1.00 95.12 77 CYS A CA 1
ATOM 537 C C . CYS A 1 77 ? 17.398 -1.344 -4.467 1.00 95.12 77 CYS A C 1
ATOM 539 O O . CYS A 1 77 ? 16.808 -1.737 -3.465 1.00 95.12 77 CYS A O 1
ATOM 541 N N . ILE A 1 78 ? 17.928 -0.117 -4.548 1.00 95.19 78 ILE A N 1
ATOM 542 C CA . ILE A 1 78 ? 17.831 0.865 -3.457 1.00 95.19 78 ILE A CA 1
ATOM 543 C C . ILE A 1 78 ? 16.369 1.242 -3.207 1.00 95.19 78 ILE A C 1
ATOM 545 O O . ILE A 1 78 ? 15.919 1.203 -2.065 1.00 95.19 78 ILE A O 1
ATOM 549 N N . THR A 1 79 ? 15.611 1.565 -4.260 1.00 92.69 79 THR A N 1
ATOM 550 C CA . THR A 1 79 ? 14.184 1.892 -4.145 1.00 92.69 79 THR A CA 1
ATOM 551 C C . THR A 1 79 ? 13.402 0.743 -3.520 1.00 92.69 79 THR A C 1
ATOM 553 O O . THR A 1 79 ? 12.637 0.974 -2.589 1.00 92.69 79 THR A O 1
ATOM 556 N N . LEU A 1 80 ? 13.618 -0.493 -3.977 1.00 92.75 80 LEU A N 1
ATOM 557 C CA . LEU A 1 80 ? 12.954 -1.669 -3.416 1.00 92.75 80 LEU A CA 1
ATOM 558 C C . LEU A 1 80 ? 13.316 -1.887 -1.945 1.00 92.75 80 LEU A C 1
ATOM 560 O O . LEU A 1 80 ? 12.434 -2.211 -1.158 1.00 92.75 80 LEU A O 1
ATOM 564 N N . GLY A 1 81 ? 14.576 -1.665 -1.561 1.00 92.56 81 GLY A N 1
ATOM 565 C CA . GLY A 1 81 ? 15.008 -1.732 -0.165 1.00 92.56 81 GLY A CA 1
ATOM 566 C C . GLY A 1 81 ? 14.306 -0.695 0.714 1.00 92.56 81 GLY A C 1
ATOM 567 O O . GLY A 1 81 ? 13.778 -1.043 1.766 1.00 92.56 81 GLY A O 1
ATOM 568 N N . VAL A 1 82 ? 14.228 0.560 0.260 1.00 91.06 82 VAL A N 1
ATOM 569 C CA . VAL A 1 82 ? 13.516 1.633 0.976 1.00 91.06 82 VAL A CA 1
ATOM 570 C C . VAL A 1 82 ? 12.028 1.312 1.104 1.00 91.06 82 VAL A C 1
ATOM 572 O O . VAL A 1 82 ? 11.483 1.377 2.201 1.00 91.06 82 VAL A O 1
ATOM 575 N N . LEU A 1 83 ? 11.375 0.921 0.007 1.00 89.69 83 LEU A N 1
ATOM 576 C CA . LEU A 1 83 ? 9.959 0.555 0.014 1.00 89.69 83 LEU A CA 1
ATOM 577 C C . LEU A 1 83 ? 9.686 -0.655 0.908 1.00 89.69 83 LEU A C 1
ATOM 579 O O . LEU A 1 83 ? 8.658 -0.698 1.575 1.00 89.69 83 LEU A O 1
ATOM 583 N N . TRP A 1 84 ? 10.603 -1.625 0.944 1.00 87.94 84 TRP A N 1
ATOM 584 C CA . TRP A 1 84 ? 10.489 -2.773 1.831 1.00 87.94 84 TRP A CA 1
ATOM 585 C C . TRP A 1 84 ? 10.522 -2.329 3.291 1.00 87.94 84 TRP A C 1
ATOM 587 O O . TRP A 1 84 ? 9.627 -2.704 4.039 1.00 87.94 84 TRP A O 1
ATOM 597 N N . VAL A 1 85 ? 11.482 -1.483 3.682 1.00 87.69 85 VAL A N 1
ATOM 598 C CA . VAL A 1 85 ? 11.555 -0.929 5.044 1.00 87.69 85 VAL A CA 1
ATOM 599 C C . VAL A 1 85 ? 10.269 -0.182 5.393 1.00 87.69 85 VAL A C 1
ATOM 601 O O . VAL A 1 85 ? 9.646 -0.534 6.384 1.00 87.69 85 VAL A O 1
ATOM 604 N N . LEU A 1 86 ? 9.822 0.751 4.546 1.00 84.50 86 LEU A N 1
ATOM 605 C CA . LEU A 1 86 ? 8.610 1.557 4.770 1.00 84.50 86 LEU A CA 1
ATOM 606 C C . LEU A 1 86 ? 7.310 0.742 4.814 1.00 84.50 86 LEU A C 1
ATOM 608 O O . LEU A 1 86 ? 6.312 1.199 5.363 1.00 84.50 86 LEU A O 1
ATOM 612 N N . ARG A 1 87 ? 7.294 -0.441 4.194 1.00 80.81 87 ARG A N 1
ATOM 613 C CA . ARG A 1 87 ? 6.153 -1.358 4.236 1.00 80.81 87 ARG A CA 1
ATOM 614 C C . ARG A 1 87 ? 6.071 -2.119 5.555 1.00 80.81 87 ARG A C 1
ATOM 616 O O . ARG A 1 87 ? 4.990 -2.596 5.883 1.00 80.81 87 ARG A O 1
ATOM 623 N N . ASN A 1 88 ? 7.193 -2.358 6.234 1.00 77.75 88 ASN A N 1
ATOM 624 C CA . ASN A 1 88 ? 7.189 -3.234 7.399 1.00 77.75 88 ASN A CA 1
ATOM 625 C C . ASN A 1 88 ? 6.401 -2.587 8.535 1.00 77.75 88 ASN A C 1
ATOM 627 O O . ASN A 1 88 ? 6.674 -1.461 8.941 1.00 77.75 88 ASN A O 1
ATOM 631 N N . GLU A 1 89 ? 5.435 -3.338 9.041 1.00 68.75 89 GLU A N 1
ATOM 632 C CA . GLU A 1 89 ? 4.621 -2.933 10.172 1.00 68.75 89 GLU A CA 1
ATOM 633 C C . GLU A 1 89 ? 5.486 -2.904 11.445 1.00 68.75 89 GLU A C 1
ATOM 635 O O . GLU A 1 89 ? 6.206 -3.877 11.716 1.00 68.75 89 GLU A O 1
ATOM 640 N N . PRO A 1 90 ? 5.465 -1.805 12.221 1.00 69.75 90 PRO A N 1
ATOM 641 C CA . PRO A 1 90 ? 6.145 -1.764 13.505 1.00 69.75 90 PRO A CA 1
ATOM 642 C C . PRO A 1 90 ? 5.547 -2.816 14.451 1.00 69.75 90 PRO A C 1
ATOM 644 O O . PRO A 1 90 ? 4.344 -3.081 14.447 1.00 69.75 90 PRO A O 1
ATOM 647 N N . LEU A 1 91 ? 6.396 -3.437 15.278 1.00 72.00 91 LEU A N 1
ATOM 648 C CA . LEU A 1 91 ? 5.996 -4.519 16.195 1.00 72.00 91 LEU A CA 1
ATOM 649 C C . LEU A 1 91 ? 4.904 -4.095 17.193 1.00 72.00 91 LEU A C 1
ATOM 651 O O . LEU A 1 91 ? 4.211 -4.945 17.748 1.00 72.00 91 LEU A O 1
ATOM 655 N N . ASP A 1 92 ? 4.771 -2.795 17.434 1.00 81.12 92 ASP A N 1
ATOM 656 C CA . ASP A 1 92 ? 3.846 -2.166 18.367 1.00 81.12 92 ASP A CA 1
ATOM 657 C C . ASP A 1 92 ? 2.705 -1.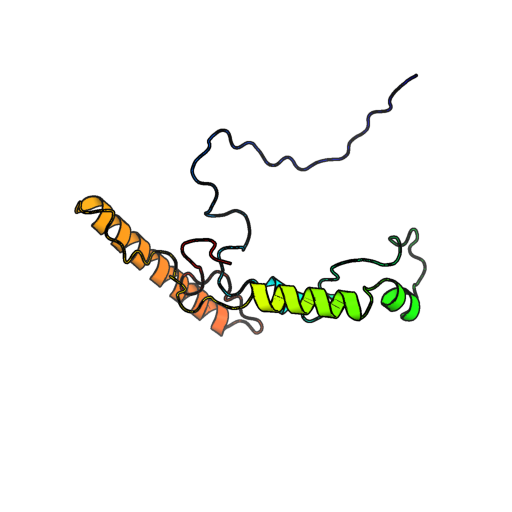397 17.679 1.00 81.12 92 ASP A C 1
ATOM 659 O O . ASP A 1 92 ? 2.093 -0.532 18.313 1.00 81.12 92 ASP A O 1
ATOM 663 N N . MET A 1 93 ? 2.380 -1.737 16.421 1.00 82.38 93 MET A N 1
ATOM 664 C CA . MET A 1 93 ? 1.293 -1.108 15.662 1.00 82.38 93 MET A CA 1
ATOM 665 C C . MET A 1 93 ? -0.003 -1.022 16.479 1.00 82.38 93 MET A C 1
ATOM 667 O O . MET A 1 93 ? -0.511 -2.011 17.024 1.00 82.38 93 MET A O 1
ATOM 671 N N . ARG A 1 94 ? -0.564 0.192 16.548 1.00 87.94 94 ARG A N 1
ATOM 672 C CA . ARG A 1 94 ? -1.838 0.469 17.229 1.00 87.94 94 ARG A CA 1
ATOM 673 C C . ARG A 1 94 ? -2.934 0.788 16.209 1.00 87.94 94 ARG A C 1
ATOM 675 O O . ARG A 1 94 ? -2.921 1.897 15.665 1.00 87.94 94 ARG A O 1
ATOM 682 N N . PRO A 1 95 ? -3.934 -0.097 16.021 1.00 89.25 95 PRO A N 1
ATOM 683 C CA . PRO A 1 95 ? -5.000 0.130 15.053 1.00 89.25 95 PRO A CA 1
ATOM 684 C C . PRO A 1 95 ? -5.815 1.383 15.355 1.00 89.25 95 PRO A C 1
ATOM 686 O O . PRO A 1 95 ? -5.997 1.765 16.518 1.00 89.25 95 PRO A O 1
ATOM 689 N N . LEU A 1 96 ? -6.394 1.971 14.314 1.00 90.94 96 LEU A N 1
ATOM 690 C CA . LEU A 1 96 ? -7.182 3.186 14.412 1.00 90.94 96 LEU A CA 1
ATOM 691 C C . LEU A 1 96 ? -8.317 3.034 15.434 1.00 90.94 96 LEU A C 1
ATOM 693 O O . LEU A 1 96 ? -9.152 2.132 15.362 1.00 90.94 96 LEU A O 1
ATOM 697 N N . GLY A 1 97 ? -8.375 3.962 16.386 1.00 90.50 97 GLY A N 1
ATOM 698 C CA . GLY A 1 97 ? -9.357 3.947 17.468 1.00 90.50 97 GLY A CA 1
ATOM 699 C C . GLY A 1 97 ? -8.943 3.135 18.696 1.00 90.50 97 GLY A C 1
ATOM 700 O O . GLY A 1 97 ? -9.701 3.121 19.667 1.00 90.50 97 GLY A O 1
ATOM 701 N N . SER A 1 98 ? -7.771 2.495 18.686 1.00 90.38 98 SER A N 1
ATOM 702 C CA . SER A 1 98 ? -7.173 1.862 19.864 1.00 90.38 98 SER A CA 1
ATOM 703 C C . SER A 1 98 ? -6.330 2.871 20.646 1.00 90.38 98 SER A C 1
ATOM 705 O O . SER A 1 98 ? -5.203 3.166 20.264 1.00 90.38 98 SER A O 1
ATOM 707 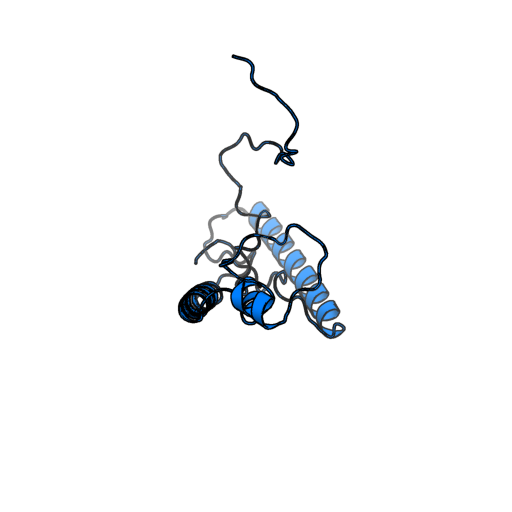N N . TYR A 1 99 ? -6.866 3.415 21.737 1.00 90.69 99 TYR A N 1
ATOM 708 C CA . TYR A 1 99 ? -6.137 4.344 22.607 1.00 90.69 99 TYR A CA 1
ATOM 709 C C . TYR A 1 99 ? -5.944 3.686 23.978 1.00 90.69 99 TYR A C 1
ATOM 711 O O . TYR A 1 99 ? -6.856 3.752 24.800 1.00 90.69 99 TYR A O 1
ATOM 719 N N . PRO A 1 100 ? -4.812 2.997 24.218 1.00 87.19 100 PRO A N 1
ATOM 720 C CA . PRO A 1 100 ? -4.550 2.350 25.505 1.00 87.19 100 PRO A CA 1
ATOM 721 C C . PRO A 1 100 ? -4.244 3.363 26.617 1.00 87.19 100 PRO A C 1
ATOM 723 O O . PRO A 1 100 ? -4.428 3.066 27.791 1.00 87.19 100 PRO A O 1
ATOM 726 N N . GLU A 1 101 ? -3.786 4.560 26.255 1.00 87.25 101 GLU A N 1
ATOM 727 C CA . GLU A 1 101 ? -3.568 5.654 27.197 1.00 87.25 101 GLU A CA 1
ATOM 728 C C . GLU A 1 101 ? -4.886 6.388 27.464 1.00 87.25 101 GLU A C 1
ATOM 730 O O . GLU A 1 101 ? -5.496 6.972 26.562 1.00 87.25 101 GLU A O 1
ATOM 735 N N . GLU A 1 102 ? -5.327 6.361 28.722 1.00 86.38 102 GLU A N 1
ATOM 736 C CA . GLU A 1 102 ? -6.565 7.001 29.163 1.00 86.38 102 GLU A CA 1
ATOM 737 C C . GLU A 1 102 ? -6.385 8.512 29.354 1.00 86.38 102 GLU A C 1
ATOM 739 O O . GLU A 1 102 ? -6.314 9.018 30.470 1.00 86.38 102 GLU A O 1
ATOM 744 N N . HIS A 1 103 ? -6.347 9.248 28.244 1.00 89.25 103 HIS A N 1
ATOM 745 C CA . HIS A 1 103 ? -6.339 10.717 28.271 1.00 89.25 103 HIS A CA 1
ATOM 746 C C . HIS A 1 103 ? -7.720 11.302 28.598 1.00 89.25 103 HIS A C 1
ATOM 748 O O . HIS A 1 103 ? -7.822 12.338 29.248 1.00 89.25 103 HIS A O 1
ATOM 754 N N . PHE A 1 104 ? -8.790 10.623 28.171 1.00 89.38 104 PHE A N 1
ATOM 755 C CA . PHE A 1 104 ? -10.167 11.005 28.482 1.00 89.38 104 PHE A CA 1
ATOM 756 C C . PHE A 1 104 ? -10.693 10.213 29.680 1.00 89.38 104 PHE A C 1
ATOM 758 O O . PHE A 1 104 ? -10.898 8.992 29.611 1.00 89.38 104 PHE A O 1
ATOM 765 N N . THR A 1 105 ? -10.958 10.915 30.775 1.00 91.25 105 THR A N 1
ATOM 766 C CA . THR A 1 105 ? -11.496 10.326 32.008 1.00 91.25 105 THR A CA 1
ATOM 767 C C . THR A 1 105 ? -13.006 10.506 32.118 1.00 91.25 105 THR A C 1
ATOM 769 O O . THR A 1 105 ? -13.664 9.733 32.814 1.00 91.25 105 THR A O 1
ATOM 772 N N . GLU A 1 106 ? -13.584 11.456 31.379 1.00 95.19 106 GLU A N 1
ATOM 773 C CA . GLU A 1 106 ? -15.012 11.738 31.421 1.00 95.19 106 GLU A CA 1
ATOM 774 C C . GLU A 1 106 ? -15.839 10.676 30.673 1.00 95.19 106 GLU A C 1
ATOM 776 O O . GLU A 1 106 ? -15.422 10.085 29.671 1.00 95.19 106 GLU A O 1
ATOM 781 N N . GLU A 1 107 ? -17.075 10.452 31.125 1.00 93.69 107 GLU A N 1
ATOM 782 C CA . GLU A 1 107 ? -17.949 9.425 30.545 1.00 93.69 107 GLU A CA 1
ATOM 783 C C . GLU A 1 107 ? -18.370 9.731 29.101 1.00 93.69 107 GLU A C 1
ATOM 785 O O . GLU A 1 107 ? -18.480 8.825 28.269 1.00 93.69 107 GLU A O 1
ATOM 790 N N . ALA A 1 108 ? -18.620 11.001 28.775 1.00 95.31 108 ALA A N 1
ATOM 791 C CA . ALA A 1 108 ? -19.126 11.384 27.459 1.00 95.31 108 ALA A CA 1
ATOM 792 C C . ALA A 1 108 ? -18.115 11.099 26.321 1.00 95.31 108 ALA A C 1
ATOM 794 O O . ALA A 1 108 ? -18.495 10.402 25.371 1.00 95.31 108 ALA A O 1
ATOM 795 N N . PRO A 1 109 ? -16.835 11.519 26.403 1.00 93.50 109 PRO A N 1
ATOM 796 C CA . PRO A 1 109 ? -15.807 11.134 25.436 1.00 93.50 109 PRO A CA 1
ATOM 797 C C . PRO A 1 109 ? -15.606 9.617 25.344 1.00 93.50 109 PRO A C 1
ATOM 799 O O . PRO A 1 109 ? -15.507 9.087 24.237 1.00 93.50 109 PRO A O 1
ATOM 802 N N . ARG A 1 110 ? -15.640 8.888 26.471 1.00 92.25 110 ARG A N 1
ATOM 803 C CA . ARG A 1 110 ? -15.542 7.414 26.486 1.00 92.25 110 ARG A CA 1
ATOM 804 C C . ARG A 1 110 ? -16.684 6.753 25.711 1.00 92.25 110 ARG A C 1
ATOM 806 O O . ARG A 1 110 ? -16.460 5.837 24.915 1.00 92.25 110 ARG A O 1
ATOM 813 N N . ARG A 1 111 ? -17.916 7.249 25.865 1.00 94.69 111 ARG A N 1
ATOM 814 C CA . ARG A 1 111 ? -19.079 6.773 25.094 1.00 94.69 111 ARG A CA 1
ATOM 815 C C . ARG A 1 111 ? -18.931 7.045 23.596 1.00 94.69 111 ARG A C 1
ATOM 817 O O . ARG A 1 111 ? -19.260 6.166 22.791 1.00 94.69 111 ARG A O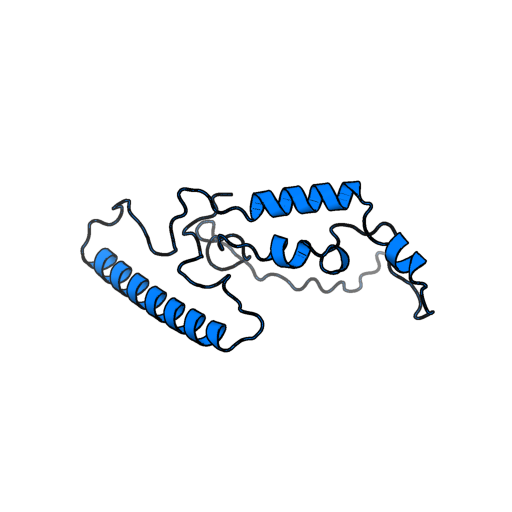 1
ATOM 824 N N . LEU A 1 112 ? -18.440 8.228 23.220 1.00 95.19 112 LEU A N 1
ATOM 825 C CA . LEU A 1 112 ? -18.175 8.590 21.823 1.00 95.19 112 LEU A CA 1
ATOM 826 C C . LEU A 1 112 ? -17.067 7.724 21.218 1.00 95.19 112 LEU A C 1
ATOM 828 O O . LEU A 1 112 ? -17.231 7.226 20.103 1.00 95.19 112 LEU A O 1
ATOM 832 N N . LEU A 1 113 ? -15.997 7.464 21.969 1.00 93.69 113 LEU A N 1
ATOM 833 C CA . LEU A 1 113 ? -14.919 6.573 21.555 1.00 93.69 113 LEU A CA 1
ATOM 834 C C . LEU A 1 113 ? -15.436 5.152 21.301 1.00 93.69 113 LEU A C 1
ATOM 836 O O . LEU A 1 113 ? -15.180 4.580 20.241 1.00 93.69 113 LEU A O 1
ATOM 840 N N . GLY A 1 114 ? -16.258 4.613 22.204 1.00 94.00 114 GLY A N 1
ATOM 841 C CA . GLY A 1 114 ? -16.888 3.310 21.993 1.00 94.00 114 GLY A CA 1
ATOM 842 C C . GLY A 1 114 ? -17.791 3.284 20.750 1.00 94.00 114 GLY A C 1
ATOM 843 O O . GLY A 1 114 ? -17.828 2.294 20.016 1.00 94.00 114 GLY A O 1
ATOM 844 N N . ALA A 1 115 ? -18.516 4.371 20.463 1.00 96.56 115 ALA A N 1
ATOM 845 C CA . ALA A 1 115 ? -19.317 4.481 19.242 1.00 96.56 115 ALA A CA 1
ATOM 846 C C . ALA A 1 115 ? -18.445 4.532 17.975 1.00 96.56 115 ALA A C 1
ATOM 848 O O . ALA A 1 115 ? -18.775 3.881 16.978 1.00 96.56 115 ALA A O 1
ATOM 849 N N . PHE A 1 116 ? -17.323 5.250 18.031 1.00 96.12 116 PHE A N 1
ATOM 850 C CA . PHE A 1 116 ? -16.331 5.317 16.964 1.00 96.12 116 PHE A CA 1
ATOM 851 C C . PHE A 1 116 ? -15.736 3.934 16.666 1.00 96.12 116 PHE A C 1
ATOM 853 O O . PHE A 1 116 ? -15.836 3.464 15.532 1.00 96.12 116 PHE A O 1
ATOM 860 N N . GLN A 1 117 ? -15.253 3.218 17.685 1.00 95.81 117 GLN A N 1
ATOM 861 C CA . GLN A 1 117 ? -14.708 1.860 17.558 1.00 95.81 117 GLN A CA 1
ATOM 862 C C . GLN A 1 117 ? -15.727 0.875 16.964 1.00 95.81 117 GLN A C 1
ATOM 864 O O . GLN A 1 117 ? -15.419 0.130 16.032 1.00 95.81 117 GLN A O 1
ATOM 869 N N . ARG A 1 118 ? -16.991 0.909 17.419 1.00 97.25 118 ARG A N 1
ATOM 870 C CA . ARG A 1 118 ? -18.064 0.077 16.838 1.00 97.25 118 ARG A CA 1
ATOM 871 C C . ARG A 1 118 ? -18.292 0.377 15.358 1.00 97.25 118 ARG A C 1
ATOM 873 O O . ARG A 1 118 ? -18.550 -0.540 14.569 1.00 97.25 118 ARG A O 1
ATOM 880 N N . ARG A 1 119 ? -18.213 1.652 14.965 1.00 97.88 119 ARG A N 1
ATOM 881 C CA . ARG A 1 119 ? -18.350 2.065 13.564 1.00 97.88 119 ARG A CA 1
ATOM 882 C C . ARG A 1 119 ? -17.174 1.567 12.725 1.00 97.88 119 ARG A C 1
ATOM 884 O O . ARG A 1 119 ? -17.433 1.037 11.645 1.00 97.88 119 ARG A O 1
ATOM 891 N N . LEU A 1 120 ? -15.942 1.669 13.225 1.00 97.56 120 LEU A N 1
ATOM 892 C CA . LEU A 1 120 ? -14.750 1.136 12.560 1.00 97.56 120 LEU A CA 1
ATOM 893 C C . LEU A 1 120 ? -14.842 -0.380 12.367 1.00 97.56 120 LEU A C 1
ATOM 895 O O . LEU A 1 120 ? -14.705 -0.857 11.245 1.00 97.56 120 LEU A O 1
ATOM 899 N N . ALA A 1 121 ? -15.226 -1.130 13.402 1.00 96.44 121 ALA A N 1
ATOM 900 C CA . ALA A 1 121 ? -15.414 -2.577 13.300 1.00 96.44 121 ALA A CA 1
ATOM 901 C C . ALA A 1 121 ? -16.474 -2.960 12.248 1.00 96.44 121 ALA A C 1
ATOM 903 O O . ALA A 1 121 ? -16.348 -3.959 11.539 1.00 96.44 121 ALA A O 1
ATOM 904 N N . ARG A 1 122 ? -17.537 -2.155 12.104 1.00 97.88 122 ARG A N 1
ATOM 905 C CA . ARG A 1 122 ? -18.545 -2.354 11.051 1.00 97.88 122 ARG A CA 1
ATOM 906 C C . ARG A 1 122 ? -17.985 -2.083 9.653 1.00 97.88 122 ARG A C 1
ATOM 908 O O . ARG A 1 122 ? -18.370 -2.789 8.724 1.00 97.88 122 ARG A O 1
ATOM 915 N N . ILE A 1 123 ? -17.134 -1.070 9.496 1.00 97.00 123 ILE A N 1
ATOM 916 C CA . ILE A 1 123 ? -16.471 -0.752 8.223 1.00 97.00 123 ILE A CA 1
ATOM 917 C C . ILE A 1 123 ? -15.491 -1.868 7.855 1.00 97.00 123 ILE A C 1
ATOM 919 O O . ILE A 1 123 ? -15.606 -2.403 6.757 1.00 97.00 123 ILE A O 1
ATOM 923 N N . SER A 1 124 ? -14.638 -2.292 8.788 1.00 96.38 124 SER A N 1
ATOM 924 C CA . SER A 1 124 ? -13.696 -3.407 8.616 1.00 96.38 124 SER A CA 1
ATOM 925 C C . SER A 1 124 ? -14.397 -4.669 8.101 1.00 96.38 124 SER A C 1
ATOM 927 O O . SER A 1 124 ? -14.088 -5.166 7.019 1.00 96.38 124 SER A O 1
ATOM 929 N N . ARG A 1 125 ? -15.492 -5.095 8.752 1.00 97.56 125 ARG A N 1
ATOM 930 C CA . ARG A 1 125 ? -16.301 -6.235 8.277 1.00 97.56 125 ARG A CA 1
ATOM 931 C C . ARG A 1 125 ? -16.847 -6.057 6.857 1.00 97.56 125 ARG A C 1
ATOM 933 O O . ARG A 1 125 ? -16.975 -7.037 6.128 1.00 97.56 125 ARG A O 1
ATOM 940 N N . ARG A 1 126 ? -17.224 -4.837 6.458 1.00 97.56 126 ARG A N 1
ATOM 941 C CA . ARG A 1 126 ? -17.692 -4.559 5.087 1.00 97.56 126 ARG A CA 1
ATOM 942 C C . ARG A 1 126 ? -16.545 -4.644 4.082 1.00 97.56 126 ARG A C 1
ATOM 944 O O . ARG A 1 126 ? -16.738 -5.228 3.020 1.00 97.56 126 ARG A O 1
ATOM 951 N N . VAL A 1 127 ? -15.377 -4.103 4.426 1.00 95.94 127 VAL A N 1
ATOM 952 C CA . VAL A 1 127 ? -14.159 -4.167 3.605 1.00 95.94 127 VAL A CA 1
ATOM 953 C C . VAL A 1 127 ? -13.735 -5.619 3.398 1.00 95.94 127 VAL A C 1
ATOM 955 O O . VAL A 1 127 ? -13.549 -6.027 2.256 1.00 95.94 127 VAL A O 1
ATOM 958 N N . GLN A 1 128 ? -13.695 -6.423 4.461 1.00 95.81 128 GLN A N 1
ATOM 959 C CA . GLN A 1 128 ? -13.346 -7.846 4.398 1.00 95.81 128 GLN A CA 1
ATOM 960 C C . GLN A 1 128 ? -14.308 -8.640 3.507 1.00 95.81 128 GLN A C 1
ATOM 962 O O . GLN A 1 128 ? -13.869 -9.372 2.625 1.00 95.81 128 GLN A O 1
ATOM 967 N N . ARG A 1 129 ? -15.627 -8.441 3.661 1.00 97.50 129 ARG A N 1
ATOM 968 C CA . ARG A 1 129 ? -16.628 -9.093 2.795 1.00 97.50 129 ARG A CA 1
ATOM 969 C C . ARG A 1 129 ? -16.484 -8.695 1.330 1.00 97.50 129 ARG A C 1
ATOM 971 O O . ARG A 1 129 ? -16.574 -9.555 0.464 1.00 97.50 129 ARG A O 1
ATOM 978 N N . ARG A 1 130 ? -16.266 -7.405 1.051 1.00 97.12 130 ARG A N 1
ATOM 979 C CA . ARG A 1 130 ? -16.022 -6.919 -0.314 1.00 97.12 130 ARG A CA 1
ATOM 980 C C . ARG A 1 130 ? -14.765 -7.571 -0.890 1.00 97.12 130 ARG A C 1
ATOM 982 O O . ARG A 1 130 ? -14.803 -8.069 -2.005 1.00 97.12 130 ARG A O 1
ATOM 989 N N . ASN A 1 131 ? -13.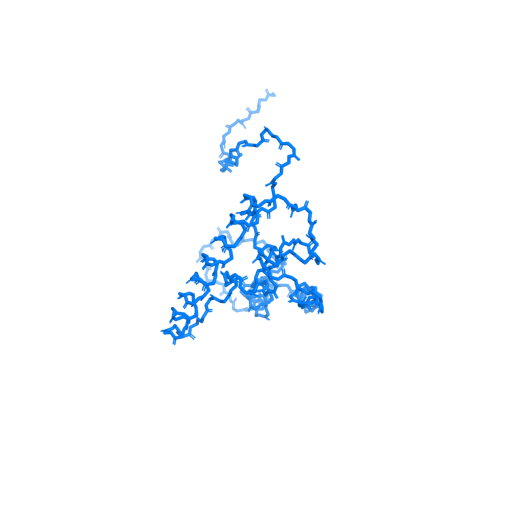673 -7.572 -0.130 1.00 96.12 131 ASN A N 1
ATOM 990 C CA . ASN A 1 131 ? -12.381 -8.100 -0.557 1.00 96.12 131 ASN A CA 1
ATOM 991 C C . ASN A 1 131 ? -12.415 -9.609 -0.826 1.00 96.12 131 ASN A C 1
ATOM 993 O O . ASN A 1 131 ? -11.749 -10.052 -1.750 1.00 96.12 131 ASN A O 1
ATOM 997 N N . ALA A 1 132 ? -13.230 -10.374 -0.096 1.00 96.31 132 ALA A N 1
ATOM 998 C CA . ALA A 1 132 ? -13.411 -11.806 -0.340 1.00 96.31 132 ALA A CA 1
ATOM 999 C C . ALA A 1 132 ? -14.025 -12.128 -1.717 1.00 96.31 132 ALA A C 1
ATOM 1001 O O . ALA A 1 132 ? -13.854 -13.235 -2.216 1.00 96.31 132 ALA A O 1
ATOM 1002 N N . ALA A 1 133 ? -14.739 -11.178 -2.330 1.00 95.69 133 ALA A N 1
ATOM 1003 C CA . ALA A 1 133 ? -15.348 -11.338 -3.650 1.00 95.69 133 ALA A CA 1
ATOM 1004 C C . ALA A 1 133 ? -14.488 -10.772 -4.795 1.00 95.69 133 ALA A C 1
ATOM 1006 O O . ALA A 1 133 ? -14.892 -10.854 -5.954 1.00 95.69 133 ALA A O 1
ATOM 1007 N N . LEU A 1 134 ? -13.338 -10.160 -4.492 1.00 95.44 134 LEU A N 1
ATOM 1008 C CA . LEU A 1 134 ? -12.477 -9.529 -5.488 1.00 95.44 134 LEU A CA 1
ATOM 1009 C C . LEU A 1 134 ? -11.279 -10.428 -5.820 1.00 95.44 134 LEU A C 1
ATOM 1011 O O . LEU A 1 134 ? -10.637 -10.933 -4.902 1.00 95.44 134 LEU A O 1
ATOM 1015 N N . PRO A 1 135 ? -10.913 -10.569 -7.108 1.00 95.19 135 PRO A N 1
ATOM 1016 C CA . PRO A 1 135 ? -9.701 -11.290 -7.497 1.00 95.19 135 PRO A CA 1
ATOM 1017 C C . PRO A 1 135 ? -8.428 -10.582 -7.010 1.00 95.19 135 PRO A C 1
ATOM 1019 O O . PRO A 1 135 ? -7.423 -11.234 -6.750 1.00 95.19 135 PRO A O 1
ATOM 1022 N N . LEU A 1 136 ? -8.486 -9.254 -6.859 1.00 92.44 136 LEU A N 1
ATOM 1023 C CA . LEU A 1 136 ? -7.436 -8.437 -6.262 1.00 92.44 136 LEU A CA 1
ATOM 1024 C C . LEU A 1 136 ? -8.021 -7.639 -5.082 1.00 92.44 136 LEU A C 1
ATOM 1026 O O . LEU A 1 136 ? -8.703 -6.632 -5.297 1.00 92.44 136 LEU A O 1
ATOM 1030 N N . PRO A 1 137 ? -7.810 -8.095 -3.836 1.00 93.19 137 PRO A N 1
ATOM 1031 C CA . PRO A 1 137 ? -8.266 -7.400 -2.637 1.00 93.19 137 PRO A CA 1
ATOM 1032 C C . PRO A 1 137 ? -7.636 -6.013 -2.473 1.00 93.19 137 PRO A C 1
ATOM 1034 O O . PRO A 1 137 ? -6.480 -5.797 -2.823 1.00 93.19 137 PRO A O 1
ATOM 1037 N N . TYR A 1 138 ? -8.368 -5.089 -1.845 1.00 91.75 138 TYR A N 1
ATOM 1038 C CA . TYR A 1 138 ? -7.829 -3.795 -1.412 1.00 91.75 138 TYR A CA 1
ATOM 1039 C C . TYR A 1 138 ? -7.872 -3.710 0.125 1.00 91.75 138 TYR A C 1
ATOM 1041 O O . TYR A 1 138 ? -8.899 -3.290 0.679 1.00 91.75 138 TYR A O 1
ATOM 1049 N N . PRO A 1 139 ? -6.828 -4.187 0.834 1.00 89.56 139 PRO A N 1
ATOM 1050 C CA . PRO A 1 139 ? -6.815 -4.279 2.298 1.00 89.56 139 PRO A CA 1
ATOM 1051 C C . PRO A 1 139 ? -6.353 -2.990 2.990 1.00 89.56 139 PRO A C 1
ATOM 1053 O O . PRO A 1 139 ? -6.591 -2.825 4.179 1.00 89.56 139 PRO A O 1
ATOM 1056 N N . TYR A 1 140 ? -5.739 -2.065 2.253 1.00 87.50 140 TYR A N 1
ATOM 1057 C CA . TYR A 1 140 ? -4.991 -0.937 2.815 1.00 87.50 140 TYR A CA 1
ATOM 1058 C C . TYR A 1 140 ? -5.832 0.009 3.680 1.00 87.50 140 TYR A C 1
ATOM 1060 O O . TYR A 1 140 ? -5.337 0.547 4.657 1.00 87.50 140 TYR A O 1
ATOM 1068 N N . LEU A 1 141 ? -7.122 0.166 3.363 1.00 90.38 141 LEU A N 1
ATOM 1069 C CA . LEU A 1 141 ? -8.055 0.995 4.138 1.00 90.38 141 LEU A CA 1
ATOM 1070 C C . LEU A 1 141 ? -8.967 0.183 5.078 1.00 90.38 141 LEU A C 1
ATOM 1072 O O . LEU A 1 141 ? -10.050 0.648 5.441 1.00 90.38 141 LEU A O 1
ATOM 1076 N N . ASP A 1 142 ? -8.588 -1.043 5.447 1.00 92.38 142 ASP A N 1
ATOM 1077 C CA . ASP A 1 142 ? -9.243 -1.738 6.559 1.00 92.38 142 ASP A CA 1
ATOM 1078 C C . ASP A 1 142 ? -8.858 -1.029 7.870 1.00 92.38 142 ASP A C 1
ATOM 1080 O O . ASP A 1 142 ? -7.670 -0.951 8.168 1.00 92.38 142 ASP A O 1
ATOM 1084 N N . PRO A 1 143 ? -9.811 -0.535 8.688 1.00 92.44 143 PRO A N 1
ATOM 1085 C CA . PRO A 1 143 ? -9.500 0.074 9.982 1.00 92.44 143 PRO A CA 1
ATOM 1086 C C . PRO A 1 143 ? -8.608 -0.767 10.903 1.00 92.44 143 PRO A C 1
ATOM 1088 O O . PRO A 1 143 ? -7.963 -0.205 11.779 1.00 92.44 143 PRO A O 1
ATOM 1091 N N . ALA A 1 144 ? -8.579 -2.092 10.722 1.00 88.88 144 ALA A N 1
ATOM 1092 C CA . ALA A 1 144 ? -7.686 -2.981 11.462 1.00 88.88 144 ALA A CA 1
ATOM 1093 C C . ALA A 1 144 ? -6.208 -2.884 11.033 1.00 88.88 144 ALA A C 1
ATOM 1095 O O . ALA A 1 144 ? -5.342 -3.243 11.819 1.00 88.88 144 ALA A O 1
ATOM 1096 N N . ALA A 1 145 ? -5.936 -2.407 9.815 1.00 87.00 145 ALA A N 1
ATOM 1097 C CA . ALA A 1 145 ? -4.604 -2.254 9.223 1.00 87.00 145 ALA A CA 1
ATOM 1098 C C . ALA A 1 145 ? -4.145 -0.782 9.144 1.00 87.00 145 ALA A C 1
ATOM 1100 O O . ALA A 1 145 ? -3.084 -0.484 8.598 1.00 87.00 145 ALA A O 1
ATOM 1101 N N . ILE A 1 146 ? -4.961 0.156 9.640 1.00 87.69 146 ILE A N 1
ATOM 1102 C CA . ILE A 1 146 ? -4.623 1.581 9.720 1.00 87.69 146 ILE A CA 1
ATOM 1103 C C . ILE A 1 146 ? -4.106 1.865 11.124 1.00 87.69 146 ILE A C 1
ATOM 1105 O O . ILE A 1 146 ? -4.810 1.603 12.096 1.00 87.69 146 ILE A O 1
ATOM 1109 N N . GLU A 1 147 ? -2.923 2.449 11.227 1.00 86.12 147 GLU A N 1
ATOM 1110 C CA . GLU A 1 147 ? -2.339 2.886 12.485 1.00 86.12 147 GLU A CA 1
ATOM 1111 C C . GLU A 1 147 ? -2.952 4.218 12.955 1.00 86.12 147 GLU A C 1
ATOM 1113 O O . GLU A 1 147 ? -3.413 5.048 12.167 1.00 86.12 147 GLU A O 1
ATOM 1118 N N . ASN A 1 148 ? -2.982 4.449 14.268 1.00 87.31 148 ASN A N 1
ATOM 1119 C CA . ASN A 1 148 ? -3.487 5.707 14.829 1.00 87.31 148 ASN A CA 1
ATOM 1120 C C . ASN A 1 148 ? -2.668 6.947 14.435 1.00 87.31 148 ASN A C 1
ATOM 1122 O O . ASN A 1 148 ? -3.214 8.057 14.445 1.00 87.31 148 ASN A O 1
ATOM 1126 N N . SER A 1 149 ? -1.376 6.769 14.160 1.00 82.81 149 SER A N 1
ATOM 1127 C CA . SER A 1 149 ? -0.385 7.815 13.893 1.00 82.81 149 SER A CA 1
ATOM 1128 C C . SER A 1 149 ? 0.607 7.367 12.815 1.00 82.81 149 SER A C 1
ATOM 1130 O O . SER A 1 149 ? 0.571 6.224 12.385 1.00 82.81 149 SER A O 1
ATOM 1132 N N . ILE A 1 150 ? 1.489 8.270 12.378 1.00 80.38 150 ILE A N 1
ATOM 1133 C CA . ILE A 1 150 ? 2.610 7.944 11.485 1.00 80.38 150 ILE A CA 1
ATOM 1134 C C . ILE A 1 150 ? 3.810 7.600 12.373 1.00 80.38 150 ILE A C 1
ATOM 1136 O O . ILE A 1 150 ? 4.311 8.492 13.059 1.00 80.38 150 ILE A O 1
ATOM 1140 N N . ALA A 1 151 ? 4.222 6.332 12.396 1.00 74.94 151 ALA A N 1
ATOM 1141 C CA . ALA A 1 151 ? 5.294 5.831 13.264 1.00 74.94 151 ALA A CA 1
ATOM 1142 C C . ALA A 1 151 ? 6.509 5.250 12.505 1.00 74.94 151 ALA A C 1
ATOM 1144 O O . ALA A 1 151 ? 7.402 4.683 13.134 1.00 74.94 151 ALA A O 1
ATOM 1145 N N . ILE A 1 152 ? 6.562 5.422 11.178 1.00 67.88 152 ILE A N 1
ATOM 1146 C CA . ILE A 1 152 ? 7.648 4.972 10.290 1.00 67.88 152 ILE A CA 1
ATOM 1147 C C . ILE A 1 152 ? 8.179 6.094 9.396 1.00 67.88 152 ILE A C 1
ATOM 1149 O O . ILE A 1 152 ? 7.389 7.007 9.050 1.00 67.88 152 ILE A O 1
#

Secondary structure (DSSP, 8-state):
--PPP-------------SS-TTSSSSSTTBTT-HHHHHHSSGGGS-S--SSPPPSS-PPPPHHHHHHHSPPHHHHHHHHHHHHHHHSPPTT--BTT---S----SHHHHHHHHHHHHHHHHHHHHHHHHHHT-SS---TT-TTTBBSS---

Organism: Cairina moschata (NCBI:txid8855)

Radius of gyration: 22.14 Å; chains: 1; bounding box: 41×55×66 Å